Protein AF-A0A3D4PX51-F1 (afdb_monomer)

Sequence (117 aa):
DDFGTGYSSLAYLQRFPIQKLKIDRSFINDIHDDDNDAAIAKSIIGLAHNMQMRVVAEGVENERQAEWLRDKGCDQAQGFLYAKPMTAKQLESHFHNGRFYFDGTIVQLEAHLKLGA

Structure (mmCIF, N/CA/C/O backbone):
data_AF-A0A3D4PX51-F1
#
_entry.id   AF-A0A3D4PX51-F1
#
loop_
_atom_site.group_PDB
_atom_site.id
_atom_site.type_symbol
_atom_site.label_atom_id
_atom_site.label_alt_id
_atom_site.label_comp_id
_atom_site.label_asym_id
_atom_site.label_entity_id
_atom_site.label_seq_id
_atom_site.pdbx_PDB_ins_code
_atom_site.Cartn_x
_atom_site.Cartn_y
_atom_site.Cartn_z
_atom_site.occupancy
_atom_site.B_iso_or_equiv
_atom_site.auth_seq_id
_atom_site.auth_comp_id
_atom_site.auth_asym_id
_atom_site.auth_atom_id
_atom_site.pdbx_PDB_model_num
ATOM 1 N N . ASP A 1 1 ? 0.659 9.346 1.439 1.00 67.56 1 ASP A N 1
ATOM 2 C CA . ASP A 1 1 ? 1.700 8.425 0.969 1.00 67.56 1 ASP A CA 1
ATOM 3 C C . ASP A 1 1 ? 2.275 7.703 2.157 1.00 67.56 1 ASP A C 1
ATOM 5 O O . ASP A 1 1 ? 2.230 8.272 3.246 1.00 67.56 1 ASP A O 1
ATOM 9 N N . ASP A 1 2 ? 2.721 6.472 1.930 1.00 68.62 2 ASP A N 1
ATOM 10 C CA . ASP A 1 2 ? 3.570 5.691 2.836 1.00 68.62 2 ASP A CA 1
ATOM 11 C C . ASP A 1 2 ? 3.035 5.580 4.275 1.00 68.62 2 ASP A C 1
ATOM 13 O O . ASP A 1 2 ? 3.764 5.695 5.261 1.00 68.62 2 ASP A O 1
ATOM 17 N N . PHE A 1 3 ? 1.718 5.390 4.431 1.00 67.94 3 PHE A N 1
ATOM 18 C CA . PHE A 1 3 ? 1.142 5.284 5.768 1.00 67.94 3 PHE A CA 1
ATOM 19 C C . PHE A 1 3 ? 1.603 3.983 6.433 1.00 67.94 3 PHE A C 1
ATOM 21 O O . PHE A 1 3 ? 1.491 2.902 5.857 1.00 67.94 3 PHE A O 1
ATOM 28 N N . GLY A 1 4 ? 2.101 4.102 7.661 1.00 66.81 4 GLY A N 1
ATOM 29 C CA . GLY A 1 4 ? 2.728 3.021 8.417 1.00 66.81 4 GLY A CA 1
ATOM 30 C C . GLY A 1 4 ? 4.254 3.121 8.496 1.00 66.81 4 GLY A C 1
ATOM 31 O O . GLY A 1 4 ? 4.830 2.508 9.389 1.00 66.81 4 GLY A O 1
ATOM 32 N N . THR A 1 5 ? 4.915 3.933 7.660 1.00 67.50 5 THR A N 1
ATOM 33 C CA . THR A 1 5 ? 6.362 4.197 7.762 1.00 67.50 5 THR A CA 1
ATOM 34 C C . THR A 1 5 ? 6.626 5.590 8.356 1.00 67.50 5 THR A C 1
ATOM 36 O O . THR A 1 5 ? 5.830 6.523 8.219 1.00 67.50 5 THR A O 1
ATOM 39 N N . GLY A 1 6 ? 7.717 5.742 9.117 1.00 74.88 6 GLY A N 1
ATOM 40 C CA . GLY A 1 6 ? 8.077 7.019 9.751 1.00 74.88 6 GLY A CA 1
ATOM 41 C C . GLY A 1 6 ? 6.998 7.588 10.691 1.00 74.88 6 GLY A C 1
ATOM 42 O O . GLY A 1 6 ? 6.477 6.890 11.560 1.00 74.88 6 GLY A O 1
ATOM 43 N N . TYR A 1 7 ? 6.679 8.883 10.555 1.00 67.12 7 TYR A N 1
ATOM 44 C CA . TYR A 1 7 ? 5.690 9.559 11.405 1.00 67.12 7 TYR A CA 1
ATOM 45 C C . TYR A 1 7 ? 4.282 9.483 10.802 1.00 67.12 7 TYR A C 1
ATOM 47 O O . TYR A 1 7 ? 3.829 10.382 10.093 1.00 67.12 7 TYR A O 1
ATOM 55 N N . SER A 1 8 ? 3.565 8.410 11.125 1.00 74.12 8 SER A N 1
ATOM 56 C CA . SER A 1 8 ? 2.154 8.249 10.767 1.00 74.12 8 SER A CA 1
ATOM 57 C C . SER A 1 8 ? 1.250 8.846 11.849 1.00 74.12 8 SER A C 1
ATOM 59 O O . SER A 1 8 ? 1.207 8.363 12.977 1.00 74.12 8 SER A O 1
ATOM 61 N N . SER A 1 9 ? 0.519 9.914 11.521 1.00 81.62 9 SER A N 1
ATOM 62 C CA . SER A 1 9 ? -0.341 10.626 12.478 1.00 81.62 9 SER A CA 1
ATOM 63 C C . SER A 1 9 ? -1.821 10.414 12.179 1.00 81.62 9 SER A C 1
ATOM 65 O O . SER A 1 9 ? -2.374 10.985 11.236 1.00 81.62 9 SER A O 1
ATOM 67 N N . LEU A 1 10 ? -2.493 9.661 13.051 1.00 83.31 10 LEU A N 1
ATOM 68 C CA . LEU A 1 10 ? -3.952 9.512 13.028 1.00 83.31 10 LEU A CA 1
ATOM 69 C C . LEU A 1 10 ? -4.671 10.859 13.197 1.00 83.31 10 LEU A C 1
ATOM 71 O O . LEU A 1 10 ? -5.723 11.088 12.603 1.00 83.31 10 LEU A O 1
ATOM 75 N N . ALA A 1 11 ? -4.081 11.784 13.960 1.00 84.25 11 ALA A N 1
ATOM 76 C CA . ALA A 1 11 ? -4.647 13.112 14.169 1.00 84.25 11 ALA A CA 1
ATOM 77 C C . ALA A 1 11 ? -4.716 13.930 12.867 1.00 84.25 11 ALA A C 1
ATOM 79 O O . ALA A 1 11 ? -5.623 14.746 12.707 1.00 84.25 11 ALA A O 1
ATOM 80 N N . TYR A 1 12 ? -3.793 13.713 11.920 1.00 83.19 12 TYR A N 1
ATOM 81 C CA . TYR A 1 12 ? -3.871 14.360 10.608 1.00 83.19 12 TYR A CA 1
ATOM 82 C C . TYR A 1 12 ? -4.926 13.729 9.706 1.00 83.19 12 TYR A C 1
ATOM 84 O O . TYR A 1 12 ? -5.621 14.474 9.015 1.00 83.19 12 TYR A O 1
ATOM 92 N N . LEU A 1 13 ? -5.121 12.408 9.773 1.00 83.69 13 LEU A N 1
ATOM 93 C CA . LEU A 1 13 ? -6.203 11.744 9.039 1.00 83.69 13 LEU A CA 1
ATOM 94 C C . LEU A 1 13 ? -7.587 12.281 9.432 1.00 83.69 13 LEU A C 1
ATOM 96 O O . LEU A 1 13 ? -8.464 12.374 8.586 1.00 83.69 13 LEU A O 1
ATOM 100 N N . GLN A 1 14 ? -7.781 12.673 10.694 1.00 81.25 14 GLN A N 1
ATOM 101 C CA . GLN A 1 14 ? -9.042 13.273 11.150 1.00 81.25 14 GLN A CA 1
ATOM 102 C C . GLN A 1 14 ? -9.232 14.731 10.711 1.00 81.25 14 GLN A C 1
ATOM 104 O O . GLN A 1 14 ? -10.362 15.194 10.582 1.00 81.25 14 GLN A O 1
ATOM 109 N N . ARG A 1 15 ? -8.141 15.488 10.549 1.00 85.44 15 ARG A N 1
ATOM 110 C CA . ARG A 1 15 ? -8.199 16.936 10.282 1.00 85.44 15 ARG A CA 1
ATOM 111 C C . ARG A 1 15 ? -8.319 17.265 8.806 1.00 85.44 15 ARG A C 1
ATOM 113 O O . ARG A 1 15 ? -8.912 18.283 8.460 1.00 85.44 15 ARG A O 1
ATOM 120 N N . PHE A 1 16 ? -7.711 16.452 7.953 1.00 84.31 16 PHE A N 1
ATOM 121 C CA . PHE A 1 16 ? -7.707 16.694 6.522 1.00 84.31 16 PHE A CA 1
ATOM 122 C C . PHE A 1 16 ? -8.787 15.862 5.838 1.00 84.31 16 PHE A C 1
ATOM 124 O O . PHE A 1 16 ? -8.964 14.695 6.184 1.00 84.31 16 PHE A O 1
ATOM 131 N N . PRO A 1 17 ? -9.487 16.421 4.835 1.00 85.88 17 PRO A N 1
ATOM 132 C CA . PRO A 1 17 ? -10.426 15.664 4.025 1.00 85.88 17 PRO A CA 1
ATOM 133 C C . PRO A 1 17 ? -9.626 14.773 3.069 1.00 85.88 17 PRO A C 1
ATOM 135 O O . PRO A 1 17 ? -9.476 15.089 1.893 1.00 85.88 17 PRO A O 1
ATOM 138 N N . ILE A 1 18 ? -9.044 13.694 3.584 1.00 87.50 18 ILE A N 1
ATOM 139 C CA . ILE A 1 18 ? -8.308 12.702 2.804 1.00 87.50 18 ILE A CA 1
ATOM 140 C C . ILE A 1 18 ? -9.307 11.637 2.352 1.00 87.50 18 ILE A C 1
ATOM 142 O O . ILE A 1 18 ? -10.099 11.147 3.147 1.00 87.50 18 ILE A O 1
ATOM 146 N N . GLN A 1 19 ? -9.289 11.277 1.067 1.00 89.62 19 GLN A N 1
ATOM 147 C CA . GLN A 1 19 ? -10.191 10.249 0.521 1.00 89.62 19 GLN A CA 1
ATOM 148 C C . GLN A 1 19 ? -9.524 8.879 0.374 1.00 89.62 19 GLN A C 1
ATOM 150 O O . GLN A 1 19 ? -10.209 7.897 0.072 1.00 89.62 19 GLN A O 1
ATOM 155 N N . LYS A 1 20 ? -8.192 8.818 0.484 1.00 91.50 20 LYS A N 1
ATOM 156 C CA . LYS A 1 20 ? -7.408 7.613 0.217 1.00 91.50 20 LYS A CA 1
ATOM 157 C C . LYS A 1 20 ? -6.237 7.464 1.177 1.00 91.50 20 LYS A C 1
ATOM 159 O O . LYS A 1 20 ? -5.477 8.410 1.371 1.00 91.50 20 LYS A O 1
ATOM 164 N N . LEU A 1 21 ? -6.055 6.251 1.678 1.00 92.94 21 LEU A N 1
ATOM 165 C CA . LEU A 1 21 ? -4.883 5.821 2.425 1.00 92.94 21 LEU A CA 1
ATOM 166 C C . LEU A 1 21 ? -4.063 4.866 1.557 1.00 92.94 21 LEU A C 1
ATOM 168 O O . LEU A 1 21 ? -4.636 4.016 0.881 1.00 92.94 21 LEU A O 1
ATOM 172 N N . LYS A 1 22 ? -2.737 5.005 1.547 1.00 94.00 22 LYS A N 1
ATOM 173 C CA . LYS A 1 22 ? -1.859 4.095 0.803 1.00 94.00 22 LYS A CA 1
ATOM 174 C C . LYS A 1 22 ? -1.016 3.278 1.779 1.00 94.00 22 LYS A C 1
ATOM 176 O O . LYS A 1 22 ? -0.483 3.858 2.725 1.00 94.00 22 LYS A O 1
ATOM 181 N N . ILE A 1 23 ? -0.955 1.965 1.566 1.00 95.00 23 ILE A N 1
ATOM 182 C CA . ILE A 1 23 ? -0.110 1.034 2.321 1.00 95.00 23 ILE A CA 1
ATOM 183 C C . ILE A 1 23 ? 1.253 1.009 1.637 1.00 95.00 23 ILE A C 1
ATOM 185 O O . ILE A 1 23 ? 1.322 0.693 0.447 1.00 95.00 23 ILE A O 1
ATOM 189 N N . ASP A 1 24 ? 2.306 1.338 2.381 1.00 94.50 24 ASP A N 1
ATOM 190 C CA . ASP A 1 24 ? 3.677 1.296 1.870 1.00 94.50 24 ASP A CA 1
ATOM 191 C C . ASP A 1 24 ? 4.056 -0.120 1.411 1.00 94.50 24 ASP A C 1
ATOM 193 O O . ASP A 1 24 ? 3.681 -1.118 2.036 1.00 94.50 24 ASP A O 1
ATOM 197 N N . ARG A 1 25 ? 4.851 -0.196 0.339 1.00 94.75 25 ARG A N 1
ATOM 198 C CA . ARG A 1 25 ? 5.371 -1.452 -0.215 1.00 94.75 25 ARG A CA 1
ATOM 199 C C . ARG A 1 25 ? 6.129 -2.307 0.797 1.00 94.75 25 ARG A C 1
ATOM 201 O O . ARG A 1 25 ? 6.162 -3.522 0.632 1.00 94.75 25 ARG A O 1
ATOM 208 N N . SER A 1 26 ? 6.728 -1.710 1.831 1.00 94.31 26 SER A N 1
ATOM 209 C CA . SER A 1 26 ? 7.447 -2.454 2.865 1.00 94.31 26 SER A CA 1
ATOM 210 C C . SER A 1 26 ? 6.551 -3.485 3.539 1.00 94.31 26 SER A C 1
ATOM 212 O O . SER A 1 26 ? 7.026 -4.568 3.825 1.00 94.31 26 SER A O 1
ATOM 214 N N . PHE A 1 27 ? 5.257 -3.189 3.704 1.00 95.31 27 PHE A N 1
ATOM 215 C CA . PHE A 1 27 ? 4.284 -4.112 4.299 1.00 95.31 27 PHE A CA 1
ATOM 216 C C . PHE A 1 27 ? 3.636 -5.063 3.281 1.00 95.31 27 PHE A C 1
ATOM 218 O O . PHE A 1 27 ? 2.814 -5.900 3.649 1.00 95.31 27 PHE A O 1
ATOM 225 N N . ILE A 1 28 ? 3.939 -4.901 1.989 1.00 96.75 28 ILE A N 1
ATOM 226 C CA . ILE A 1 28 ? 3.389 -5.714 0.896 1.00 96.75 28 ILE A CA 1
ATOM 227 C C . ILE A 1 28 ? 4.393 -6.766 0.421 1.00 96.75 28 ILE A C 1
ATOM 229 O O . ILE A 1 28 ? 3.985 -7.880 0.087 1.00 96.75 28 ILE A O 1
ATOM 233 N N . ASN A 1 29 ? 5.686 -6.429 0.405 1.00 95.00 29 ASN A N 1
ATOM 234 C CA . ASN A 1 29 ? 6.754 -7.292 -0.101 1.00 95.00 29 ASN A CA 1
ATOM 235 C C . ASN A 1 29 ? 6.710 -8.689 0.530 1.00 95.00 29 ASN A C 1
ATOM 237 O O . ASN A 1 29 ? 6.569 -9.672 -0.200 1.00 95.00 29 ASN A O 1
ATOM 241 N N . ASP A 1 30 ? 6.713 -8.747 1.863 1.00 93.88 30 ASP A N 1
ATOM 242 C CA . ASP A 1 30 ? 6.819 -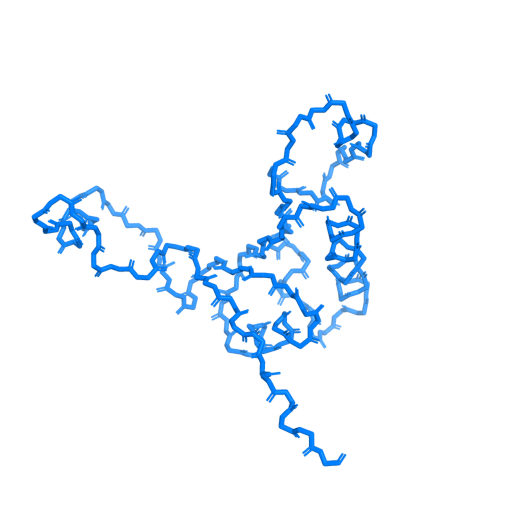9.985 2.641 1.00 93.88 30 ASP A CA 1
ATOM 243 C C . ASP A 1 30 ? 5.485 -10.378 3.311 1.00 93.88 30 ASP A C 1
ATOM 245 O O . ASP A 1 30 ? 5.447 -11.146 4.264 1.00 93.88 30 ASP A O 1
ATOM 249 N N . ILE A 1 31 ? 4.348 -9.912 2.778 1.00 96.75 31 ILE A N 1
ATOM 250 C CA . ILE A 1 31 ? 3.005 -10.065 3.383 1.00 96.75 31 ILE A CA 1
ATOM 251 C C . ILE A 1 31 ? 2.532 -11.519 3.597 1.00 96.75 31 ILE A C 1
ATOM 253 O O . ILE A 1 31 ? 1.542 -11.761 4.291 1.00 96.75 31 ILE A O 1
ATOM 257 N N . HIS A 1 32 ? 3.192 -12.492 2.964 1.00 95.81 32 HIS A N 1
ATOM 258 C CA . HIS A 1 32 ? 2.928 -13.927 3.141 1.00 95.81 32 HIS A CA 1
ATOM 259 C C . HIS A 1 32 ? 3.897 -14.608 4.108 1.00 95.81 32 HIS A C 1
ATOM 261 O O . HIS A 1 32 ? 3.596 -15.708 4.566 1.00 95.81 32 HIS A O 1
ATOM 267 N N . ASP A 1 33 ? 5.037 -13.977 4.377 1.00 95.81 33 ASP A N 1
ATOM 268 C CA . ASP A 1 33 ? 6.178 -14.575 5.068 1.00 95.81 33 ASP A CA 1
ATOM 269 C C . ASP A 1 33 ? 6.480 -13.873 6.412 1.00 95.81 33 ASP A C 1
ATOM 271 O O . ASP A 1 33 ? 7.096 -14.485 7.286 1.00 95.81 33 ASP A O 1
ATOM 275 N N . ASP A 1 34 ? 5.997 -12.639 6.620 1.00 96.62 34 ASP A N 1
ATOM 276 C CA . ASP A 1 34 ? 6.073 -11.890 7.881 1.00 96.62 34 ASP A CA 1
ATOM 277 C C . ASP A 1 34 ? 4.670 -11.565 8.437 1.00 96.62 34 ASP A C 1
ATOM 279 O O . ASP A 1 34 ? 3.897 -10.770 7.889 1.00 96.62 34 ASP A O 1
ATOM 283 N N . ASP A 1 35 ? 4.345 -12.172 9.582 1.00 96.19 35 ASP A N 1
ATOM 284 C CA . ASP A 1 35 ? 3.073 -11.972 10.283 1.00 96.19 35 ASP A CA 1
ATOM 285 C C . ASP A 1 35 ? 2.861 -10.519 10.747 1.00 96.19 35 ASP A C 1
ATOM 287 O O . ASP A 1 35 ? 1.714 -10.067 10.847 1.00 96.19 35 ASP A O 1
ATOM 291 N N . ASN A 1 36 ? 3.931 -9.770 11.037 1.00 95.38 36 ASN A N 1
ATOM 292 C CA . ASN A 1 36 ? 3.828 -8.366 11.431 1.00 95.38 36 ASN A CA 1
ATOM 293 C C . ASN A 1 36 ? 3.424 -7.497 10.244 1.00 95.38 36 ASN A C 1
ATOM 295 O O . ASN A 1 36 ? 2.515 -6.678 10.389 1.00 95.38 36 ASN A O 1
ATOM 299 N N . ASP A 1 37 ? 4.034 -7.699 9.076 1.00 95.38 37 ASP A N 1
ATOM 300 C CA . ASP A 1 37 ? 3.678 -6.960 7.860 1.00 95.38 37 ASP A CA 1
ATOM 301 C C . ASP A 1 37 ? 2.226 -7.238 7.465 1.00 95.38 37 ASP A C 1
ATOM 303 O O . ASP A 1 37 ? 1.440 -6.309 7.246 1.00 95.38 37 ASP A O 1
ATOM 307 N N . ALA A 1 38 ? 1.820 -8.509 7.511 1.00 97.12 38 ALA A N 1
ATOM 308 C CA . ALA A 1 38 ? 0.437 -8.920 7.302 1.00 97.12 38 ALA A CA 1
ATOM 309 C C . ALA A 1 38 ? -0.531 -8.256 8.303 1.00 97.12 38 ALA A C 1
ATOM 311 O O . ALA A 1 38 ? -1.611 -7.779 7.923 1.00 97.12 38 ALA A O 1
ATOM 312 N N . ALA A 1 39 ? -0.167 -8.199 9.588 1.00 96.75 39 ALA A N 1
ATOM 313 C CA . ALA A 1 39 ? -0.979 -7.576 10.630 1.00 96.75 39 ALA A CA 1
ATOM 314 C C . ALA A 1 39 ? -1.089 -6.054 10.455 1.00 96.75 39 ALA A C 1
ATOM 316 O O . ALA A 1 39 ? -2.179 -5.494 10.628 1.00 96.75 39 ALA A O 1
ATOM 317 N N . ILE A 1 40 ? 0.003 -5.384 10.081 1.00 94.56 40 ILE A N 1
ATOM 318 C CA . ILE A 1 40 ? 0.036 -3.943 9.821 1.00 94.56 40 ILE A CA 1
ATOM 319 C C . ILE A 1 40 ? -0.819 -3.616 8.597 1.00 94.56 40 ILE A C 1
ATOM 321 O O . ILE A 1 40 ? -1.741 -2.806 8.710 1.00 94.56 40 ILE A O 1
ATOM 325 N N . ALA A 1 41 ? -0.604 -4.294 7.465 1.00 96.44 41 ALA A N 1
ATOM 326 C CA . ALA A 1 41 ? -1.386 -4.090 6.248 1.00 96.44 41 ALA A CA 1
ATOM 327 C C . ALA A 1 41 ? -2.891 -4.279 6.509 1.00 96.44 41 ALA A C 1
ATOM 329 O O . ALA A 1 41 ? -3.701 -3.411 6.176 1.00 96.44 41 ALA A O 1
ATOM 330 N N . LYS A 1 42 ? -3.274 -5.358 7.207 1.00 97.50 42 LYS A N 1
ATOM 331 C CA . LYS A 1 42 ? -4.668 -5.610 7.607 1.00 97.50 42 LYS A CA 1
ATOM 332 C C . LYS A 1 42 ? -5.234 -4.496 8.495 1.00 97.50 42 LYS A C 1
ATOM 334 O O . LYS A 1 42 ? -6.388 -4.101 8.329 1.00 97.50 42 LYS A O 1
ATOM 339 N N . SER A 1 43 ? -4.440 -3.989 9.436 1.00 95.81 43 SER A N 1
ATOM 340 C CA . SER A 1 43 ? -4.857 -2.910 10.339 1.00 95.81 43 SER A CA 1
ATOM 341 C C . SER A 1 43 ? -5.070 -1.595 9.590 1.00 95.81 43 SER A C 1
ATOM 343 O O . SER A 1 43 ? -6.038 -0.887 9.864 1.00 95.81 43 SER A O 1
ATOM 345 N N . ILE A 1 44 ? -4.214 -1.289 8.610 1.00 95.00 44 ILE A N 1
ATOM 346 C CA . ILE A 1 44 ? -4.338 -0.095 7.766 1.00 95.00 44 ILE A CA 1
ATOM 347 C C . ILE A 1 44 ? -5.601 -0.169 6.898 1.00 95.00 44 ILE A C 1
ATOM 349 O O . ILE A 1 44 ? -6.322 0.825 6.809 1.00 95.00 44 ILE A O 1
ATOM 353 N N . ILE A 1 45 ? -5.916 -1.339 6.324 1.00 96.69 45 ILE A N 1
ATOM 354 C CA . ILE A 1 45 ? -7.171 -1.562 5.581 1.00 96.69 45 ILE A CA 1
ATOM 355 C C . ILE A 1 45 ? -8.379 -1.261 6.481 1.00 96.69 45 ILE A C 1
ATOM 357 O O . ILE A 1 45 ? -9.217 -0.427 6.139 1.00 96.69 45 ILE A O 1
ATOM 361 N N . GLY A 1 46 ? -8.432 -1.872 7.670 1.00 96.12 46 GLY A N 1
ATOM 362 C CA . GLY A 1 46 ? -9.536 -1.659 8.610 1.00 96.12 46 GLY A CA 1
ATOM 363 C C . GLY A 1 46 ? -9.667 -0.203 9.069 1.00 96.12 46 GLY A C 1
ATOM 364 O O . GLY A 1 46 ? -10.775 0.328 9.152 1.00 96.12 46 GLY A O 1
ATOM 365 N N . LEU A 1 47 ? -8.545 0.474 9.330 1.00 93.50 47 LEU A N 1
ATOM 366 C CA . LEU A 1 47 ? -8.528 1.894 9.678 1.00 93.50 47 LEU A CA 1
ATOM 367 C C . LEU A 1 47 ? -9.099 2.762 8.550 1.00 93.50 47 LEU A C 1
ATOM 369 O O . LEU A 1 47 ? -9.941 3.618 8.822 1.00 93.50 47 LEU A O 1
ATOM 373 N N . ALA A 1 48 ? -8.657 2.546 7.306 1.00 93.81 48 ALA A N 1
ATOM 374 C CA . ALA A 1 48 ? -9.121 3.311 6.152 1.00 93.81 48 ALA A CA 1
ATOM 375 C C . ALA A 1 48 ? -10.644 3.223 6.013 1.00 93.81 48 ALA A C 1
ATOM 377 O O . ALA A 1 48 ? -11.319 4.252 5.962 1.00 93.81 48 ALA A O 1
ATOM 378 N N . HIS A 1 49 ? -11.193 2.008 6.059 1.00 95.25 49 HIS A N 1
ATOM 379 C CA . HIS A 1 49 ? -12.632 1.780 5.937 1.00 95.25 49 HIS A CA 1
ATOM 380 C C . HIS A 1 49 ? -13.436 2.369 7.096 1.00 95.25 49 HIS A C 1
ATOM 382 O O . HIS A 1 49 ? -14.463 3.004 6.859 1.00 95.25 49 HIS A O 1
ATOM 388 N N . ASN A 1 50 ? -12.950 2.250 8.336 1.00 94.19 50 ASN A N 1
ATOM 389 C CA . ASN A 1 50 ? -13.592 2.865 9.505 1.00 94.19 50 ASN A CA 1
ATOM 390 C C . ASN A 1 50 ? -13.653 4.396 9.407 1.00 94.19 50 ASN A C 1
ATOM 392 O O . ASN A 1 50 ? -14.563 5.022 9.947 1.00 94.19 50 ASN A O 1
ATOM 396 N N . MET A 1 51 ? -12.696 4.999 8.705 1.00 91.94 51 MET A N 1
ATOM 397 C CA . MET A 1 51 ? -12.647 6.434 8.429 1.00 91.94 51 MET A CA 1
ATOM 398 C C . MET A 1 51 ? -13.297 6.808 7.088 1.00 91.94 51 MET A C 1
ATOM 400 O O . MET A 1 51 ? -13.147 7.942 6.640 1.00 91.94 51 MET A O 1
ATOM 404 N N . GLN A 1 52 ? -14.018 5.879 6.448 1.00 92.50 52 GLN A N 1
ATOM 405 C CA . GLN A 1 52 ? -14.690 6.069 5.155 1.00 92.50 52 GLN A CA 1
ATOM 406 C C . GLN A 1 52 ? -13.736 6.494 4.022 1.00 92.50 52 GLN A C 1
ATOM 408 O O . GLN A 1 52 ? -14.122 7.196 3.085 1.00 92.50 52 GLN A O 1
ATOM 413 N N . MET A 1 53 ? -12.481 6.056 4.098 1.00 93.81 53 MET A N 1
ATOM 414 C CA . MET A 1 53 ? -11.463 6.252 3.072 1.00 93.81 53 MET A CA 1
ATOM 415 C C . MET A 1 53 ? -11.287 4.977 2.251 1.00 93.81 53 MET A C 1
ATOM 417 O O . MET A 1 53 ? -11.462 3.869 2.755 1.00 93.81 53 MET A O 1
ATOM 421 N N . ARG A 1 54 ? -10.868 5.137 0.993 1.00 95.06 54 ARG A N 1
ATOM 422 C CA . ARG A 1 54 ? -10.376 4.010 0.189 1.00 95.06 54 ARG A CA 1
ATOM 423 C C . ARG A 1 54 ? -8.940 3.667 0.566 1.00 95.06 54 ARG A C 1
ATOM 425 O O . ARG A 1 54 ? -8.181 4.559 0.941 1.00 95.06 54 ARG A O 1
ATOM 432 N N . VAL A 1 55 ? -8.540 2.420 0.385 1.00 95.75 55 VAL A N 1
ATOM 433 C CA . VAL A 1 55 ? -7.165 1.959 0.581 1.00 95.75 55 VAL A CA 1
ATOM 434 C C . VAL A 1 55 ? -6.527 1.521 -0.739 1.00 95.75 55 VAL A C 1
ATOM 436 O O . VAL A 1 55 ? -7.158 0.865 -1.565 1.00 95.75 55 VAL A O 1
ATOM 439 N N . VAL A 1 56 ? -5.267 1.905 -0.948 1.00 96.31 56 VAL A N 1
ATOM 440 C CA . VAL A 1 56 ? -4.444 1.472 -2.085 1.00 96.31 56 VAL A CA 1
ATOM 441 C C . VAL A 1 56 ? -3.201 0.769 -1.550 1.00 96.31 56 VAL A C 1
ATOM 443 O O . VAL A 1 56 ? -2.454 1.366 -0.781 1.00 96.31 56 VAL A O 1
ATOM 446 N N . ALA A 1 57 ? -2.950 -0.471 -1.950 1.00 96.81 57 ALA A N 1
ATOM 447 C CA . ALA A 1 57 ? -1.689 -1.147 -1.654 1.00 96.81 57 ALA A CA 1
ATOM 448 C C . ALA A 1 57 ? -0.629 -0.817 -2.710 1.00 96.81 57 ALA A C 1
ATOM 450 O O . ALA A 1 57 ? -0.911 -0.891 -3.907 1.00 96.81 57 ALA A O 1
ATOM 451 N N . GLU A 1 58 ? 0.583 -0.468 -2.285 1.00 95.62 58 GLU A N 1
ATOM 452 C CA . GLU A 1 58 ? 1.704 -0.169 -3.179 1.00 95.62 58 GLU A CA 1
ATOM 453 C C . GLU A 1 58 ? 2.717 -1.310 -3.231 1.00 95.62 58 GLU A C 1
ATOM 455 O O . GLU A 1 58 ? 2.906 -2.027 -2.259 1.00 95.62 58 GLU A O 1
ATOM 460 N N . GLY A 1 59 ? 3.412 -1.460 -4.358 1.00 95.50 59 GLY A N 1
ATOM 461 C CA . GLY A 1 59 ? 4.436 -2.495 -4.512 1.00 95.50 59 GLY A CA 1
ATOM 462 C C . GLY A 1 59 ? 3.876 -3.907 -4.689 1.00 95.50 59 GLY A C 1
ATOM 463 O O . GLY A 1 5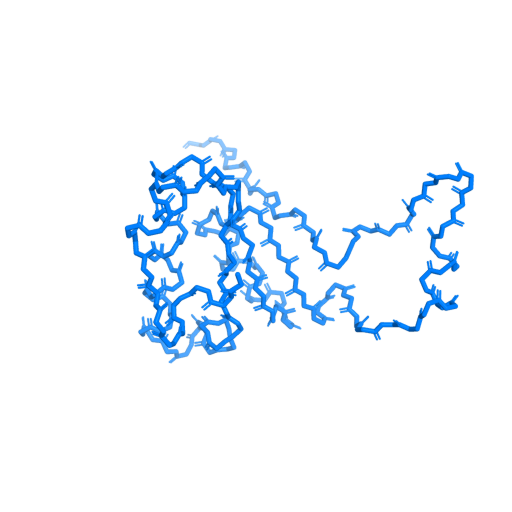9 ? 4.528 -4.866 -4.307 1.00 95.50 59 GLY A O 1
ATOM 464 N N . VAL A 1 60 ? 2.686 -4.059 -5.276 1.00 97.06 60 VAL A N 1
ATOM 465 C CA . VAL A 1 60 ? 2.149 -5.384 -5.628 1.00 97.06 60 VAL A CA 1
ATOM 466 C C . VAL A 1 60 ? 2.878 -5.932 -6.859 1.00 97.06 60 VAL A C 1
ATOM 468 O O . VAL A 1 60 ? 2.739 -5.414 -7.971 1.00 97.06 60 VAL A O 1
ATOM 471 N N . GLU A 1 61 ? 3.669 -6.982 -6.671 1.00 96.88 61 GLU A N 1
ATOM 472 C CA . GLU A 1 61 ? 4.548 -7.553 -7.697 1.00 96.88 61 GLU A CA 1
ATOM 473 C C . GLU A 1 61 ? 4.088 -8.925 -8.201 1.00 96.88 61 GLU A C 1
ATOM 475 O O . GLU A 1 61 ? 4.507 -9.344 -9.280 1.00 96.88 61 GLU A O 1
ATOM 480 N N . ASN A 1 62 ? 3.211 -9.621 -7.469 1.00 96.31 62 ASN A N 1
ATOM 481 C CA . ASN A 1 62 ? 2.716 -10.942 -7.858 1.00 96.31 62 ASN A CA 1
ATOM 482 C C . ASN A 1 62 ? 1.242 -11.186 -7.485 1.00 96.31 62 ASN A C 1
ATOM 484 O O . ASN A 1 62 ? 0.676 -10.524 -6.616 1.00 96.31 62 ASN A O 1
ATOM 488 N N . GLU A 1 63 ? 0.632 -12.178 -8.139 1.00 95.94 63 GLU A N 1
ATOM 489 C CA . GLU A 1 63 ? -0.784 -12.527 -7.950 1.00 95.94 63 GLU A CA 1
ATOM 490 C C . GLU A 1 63 ? -1.109 -12.955 -6.516 1.00 95.94 63 GLU A C 1
ATOM 492 O O . GLU A 1 63 ? -2.157 -12.587 -5.996 1.00 95.94 63 GLU A O 1
ATOM 497 N N . ARG A 1 64 ? -0.196 -13.649 -5.819 1.00 97.06 64 ARG A N 1
ATOM 498 C CA . ARG A 1 64 ? -0.430 -14.062 -4.424 1.00 97.06 64 ARG A CA 1
ATOM 499 C C . ARG A 1 64 ? -0.624 -12.852 -3.509 1.00 97.06 64 ARG A C 1
ATOM 501 O O . ARG A 1 64 ? -1.474 -12.883 -2.622 1.00 97.06 64 ARG A O 1
ATOM 508 N N . GLN A 1 65 ? 0.161 -11.788 -3.686 1.00 97.75 65 GLN A N 1
ATOM 509 C CA . GLN A 1 65 ? -0.024 -10.528 -2.953 1.00 97.75 65 GLN A CA 1
ATOM 510 C C . GLN A 1 65 ? -1.376 -9.890 -3.300 1.00 97.75 65 GLN A C 1
ATOM 512 O O . GLN A 1 65 ? -2.115 -9.496 -2.398 1.00 97.75 65 GLN A O 1
ATOM 517 N N . ALA A 1 66 ? -1.730 -9.828 -4.588 1.00 96.81 66 ALA A N 1
ATOM 518 C CA . ALA A 1 66 ? -2.998 -9.258 -5.043 1.00 96.81 66 ALA A CA 1
ATOM 519 C C . ALA A 1 66 ? -4.221 -10.016 -4.495 1.00 96.81 66 ALA A C 1
ATOM 521 O O . ALA A 1 66 ? -5.173 -9.393 -4.026 1.00 96.81 66 ALA A O 1
ATOM 522 N N . GLU A 1 67 ? -4.187 -11.348 -4.513 1.00 96.81 67 GLU A N 1
ATOM 523 C CA . GLU A 1 67 ? -5.220 -12.220 -3.949 1.00 96.81 67 GLU A CA 1
ATOM 524 C C . GLU A 1 67 ? -5.377 -12.012 -2.447 1.00 96.81 67 GLU A C 1
ATOM 526 O O . GLU A 1 67 ? -6.492 -11.800 -1.975 1.00 96.81 67 GLU A O 1
ATOM 531 N N . TRP A 1 68 ? -4.270 -11.983 -1.700 1.00 97.38 68 TRP A N 1
ATOM 532 C CA . TRP A 1 68 ? -4.314 -11.715 -0.264 1.00 97.38 68 TRP A CA 1
ATOM 533 C C . TRP A 1 68 ? -4.958 -10.358 0.033 1.00 97.38 68 TRP A C 1
ATOM 535 O O . TRP A 1 68 ? -5.837 -10.257 0.889 1.00 97.38 68 TRP A O 1
ATOM 545 N N . LEU A 1 69 ? -4.555 -9.315 -0.699 1.00 97.88 69 LEU A N 1
ATOM 546 C CA . LEU A 1 69 ? -5.079 -7.959 -0.533 1.00 97.88 69 LEU A CA 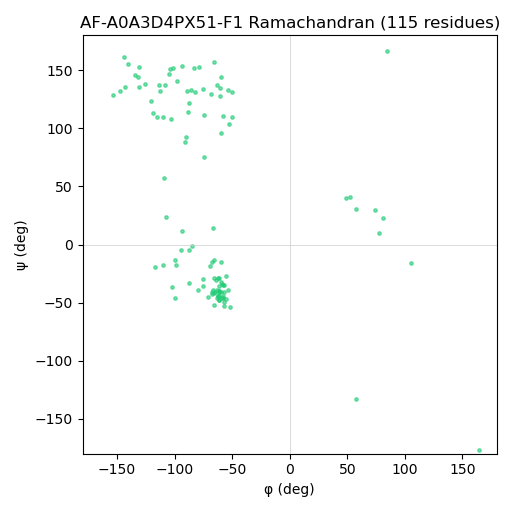1
ATOM 547 C C . LEU A 1 69 ? -6.574 -7.895 -0.835 1.00 97.88 69 LEU A C 1
ATOM 549 O O . LEU A 1 69 ? -7.332 -7.315 -0.056 1.00 97.88 69 LEU A O 1
ATOM 553 N N . ARG A 1 70 ? -7.002 -8.544 -1.919 1.00 96.12 70 ARG A N 1
ATOM 554 C CA . ARG A 1 70 ? -8.410 -8.680 -2.300 1.00 96.12 70 ARG A CA 1
ATOM 555 C C . ARG A 1 70 ? -9.214 -9.383 -1.205 1.00 96.12 70 ARG A C 1
ATOM 557 O O . ARG A 1 70 ? -10.263 -8.887 -0.804 1.00 96.12 70 ARG A O 1
ATOM 564 N N . ASP A 1 71 ? -8.694 -10.477 -0.656 1.00 96.56 71 ASP A N 1
ATOM 565 C CA . ASP A 1 71 ? -9.342 -11.245 0.414 1.00 96.56 71 ASP A CA 1
ATOM 566 C C . ASP A 1 71 ? -9.452 -10.473 1.735 1.00 96.56 71 ASP A C 1
ATOM 568 O O . ASP A 1 71 ? -10.369 -10.715 2.526 1.00 96.56 71 ASP A O 1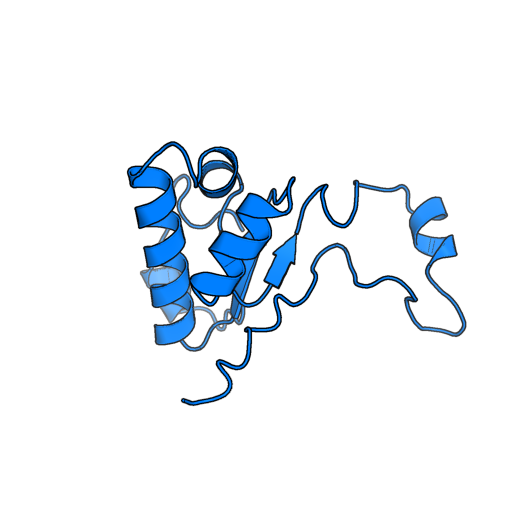
ATOM 572 N N . LYS A 1 72 ? -8.530 -9.539 2.002 1.00 97.19 72 LYS A N 1
ATOM 573 C CA . LYS A 1 72 ? -8.622 -8.625 3.154 1.00 97.19 72 LYS A CA 1
ATOM 574 C C . LYS A 1 72 ? -9.474 -7.388 2.884 1.00 97.19 72 LYS A C 1
ATOM 576 O O . LYS A 1 72 ? -9.667 -6.601 3.807 1.00 97.19 72 LYS A O 1
ATOM 581 N N . GLY A 1 73 ? -10.011 -7.241 1.675 1.00 96.50 73 GLY A N 1
ATOM 582 C CA . GLY A 1 73 ? -10.871 -6.126 1.289 1.00 96.50 73 GLY A CA 1
ATOM 583 C C . GLY A 1 73 ? -10.111 -4.855 0.915 1.00 96.50 73 GLY A C 1
ATOM 584 O O . GLY A 1 73 ? -10.675 -3.774 1.004 1.00 96.50 73 GLY A O 1
ATOM 585 N N . CYS A 1 74 ? -8.840 -4.936 0.522 1.00 97.31 74 CYS A N 1
ATOM 586 C CA . CYS A 1 74 ? -8.150 -3.779 -0.045 1.00 97.31 74 CYS A CA 1
ATOM 587 C C . CYS A 1 74 ? -8.865 -3.318 -1.330 1.00 97.31 74 CYS A C 1
ATOM 589 O O . CYS A 1 74 ? -9.202 -4.158 -2.160 1.00 97.31 74 CYS A O 1
ATOM 591 N N . ASP A 1 75 ? -9.095 -2.011 -1.507 1.00 96.50 75 ASP A N 1
ATOM 592 C CA . ASP A 1 75 ? -9.901 -1.506 -2.631 1.00 96.50 75 ASP A CA 1
ATOM 593 C C . ASP A 1 75 ? -9.108 -1.450 -3.940 1.00 96.50 75 ASP A C 1
ATOM 595 O O . ASP A 1 75 ? -9.638 -1.704 -5.021 1.00 96.50 75 ASP A O 1
ATOM 599 N N . GLN A 1 76 ? -7.836 -1.055 -3.864 1.00 96.19 76 GLN A N 1
ATOM 600 C CA . GLN A 1 76 ? -7.011 -0.820 -5.041 1.00 96.19 76 GLN A CA 1
ATOM 601 C C . GLN A 1 76 ? -5.577 -1.315 -4.847 1.00 96.19 76 GLN A C 1
ATOM 603 O O . GLN A 1 76 ? -5.064 -1.343 -3.730 1.00 96.19 76 GLN A O 1
ATOM 608 N N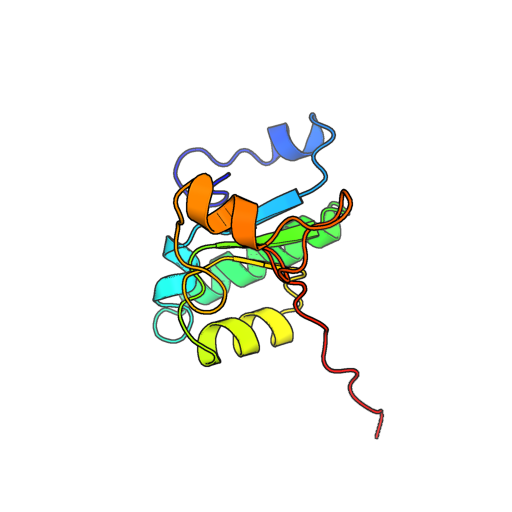 . ALA A 1 77 ? -4.890 -1.619 -5.945 1.00 95.56 77 ALA A N 1
ATOM 609 C CA . ALA A 1 77 ? -3.491 -2.031 -5.919 1.00 95.56 77 ALA A CA 1
ATOM 610 C C . ALA A 1 77 ? -2.658 -1.329 -6.986 1.00 95.56 77 ALA A C 1
ATOM 612 O O . ALA A 1 77 ? -3.128 -1.090 -8.095 1.00 95.56 77 ALA A O 1
ATOM 613 N N . GLN A 1 78 ? -1.402 -1.051 -6.651 1.00 94.81 78 GLN A N 1
ATOM 614 C CA . GLN A 1 78 ? -0.380 -0.529 -7.544 1.00 94.81 78 GLN A CA 1
ATOM 615 C C . GLN A 1 78 ? 0.897 -1.347 -7.418 1.00 94.81 78 GLN A C 1
ATOM 617 O O . GLN A 1 78 ? 1.380 -1.594 -6.318 1.00 94.81 78 GLN A O 1
ATOM 622 N N . GLY A 1 79 ? 1.505 -1.693 -8.549 1.00 94.31 79 GLY A N 1
ATOM 623 C CA . GLY A 1 79 ? 2.825 -2.312 -8.567 1.00 94.31 79 GLY A CA 1
ATOM 624 C C . GLY A 1 79 ? 3.157 -2.967 -9.901 1.00 94.31 79 GLY A C 1
ATOM 625 O O . GLY A 1 79 ? 2.398 -2.867 -10.869 1.00 94.31 79 GLY A O 1
ATOM 626 N N . PHE A 1 80 ? 4.322 -3.614 -9.953 1.00 94.38 80 PHE A N 1
ATOM 627 C CA . PHE A 1 80 ? 4.881 -4.168 -11.187 1.00 94.38 80 PHE A CA 1
ATOM 628 C C . PHE A 1 80 ? 4.081 -5.337 -11.759 1.00 94.38 80 PHE A C 1
ATOM 630 O O . PHE A 1 80 ? 4.268 -5.636 -12.938 1.00 94.38 80 PHE A O 1
ATOM 637 N N . LEU A 1 81 ? 3.181 -5.941 -10.974 1.00 93.44 81 LEU A N 1
ATOM 638 C CA . LEU A 1 81 ? 2.201 -6.898 -11.483 1.00 93.44 81 LEU A CA 1
ATOM 639 C C . LEU A 1 81 ? 1.342 -6.281 -12.599 1.00 93.44 81 LEU A C 1
ATOM 641 O O . LEU A 1 81 ? 1.076 -6.931 -13.604 1.00 93.44 81 LEU A O 1
ATOM 645 N N . TYR A 1 82 ? 0.944 -5.017 -12.437 1.00 90.31 82 TYR A N 1
ATOM 646 C CA . TYR A 1 82 ? 0.037 -4.328 -13.359 1.00 90.31 82 TYR A CA 1
ATOM 647 C C . TYR A 1 82 ? 0.786 -3.430 -14.340 1.00 90.31 82 TYR A C 1
ATOM 649 O O . TYR A 1 82 ? 0.510 -3.415 -15.538 1.00 90.31 82 TYR A O 1
ATOM 657 N N . ALA A 1 83 ? 1.736 -2.648 -13.826 1.00 88.50 83 ALA A N 1
ATOM 658 C CA . ALA A 1 83 ? 2.378 -1.586 -14.580 1.00 88.50 83 ALA A CA 1
ATOM 659 C C . ALA A 1 83 ? 3.780 -1.304 -14.043 1.00 88.50 83 ALA A C 1
ATOM 661 O O . ALA A 1 83 ? 3.961 -1.007 -12.861 1.00 88.50 83 ALA A O 1
ATOM 662 N N . LYS A 1 84 ? 4.779 -1.292 -14.926 1.00 89.12 84 LYS A N 1
ATOM 663 C CA . LYS A 1 84 ? 6.081 -0.702 -14.593 1.00 89.12 84 LYS A CA 1
ATOM 664 C C . LYS A 1 84 ? 6.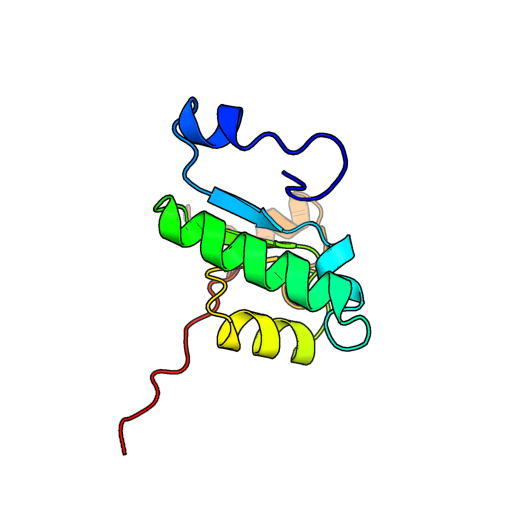047 0.816 -14.811 1.00 89.12 84 LYS A C 1
ATOM 666 O O . LYS A 1 84 ? 5.306 1.279 -15.683 1.00 89.12 84 LYS A O 1
ATOM 671 N N . PRO A 1 85 ? 6.863 1.596 -14.072 1.00 88.38 85 PRO A N 1
ATOM 672 C CA . PRO A 1 85 ? 7.111 2.993 -14.387 1.00 88.38 85 PRO A CA 1
ATOM 673 C C . PRO A 1 85 ? 7.483 3.132 -15.859 1.00 88.38 85 PRO A C 1
ATOM 675 O O . PRO A 1 85 ? 8.321 2.391 -16.375 1.00 88.38 85 PRO A O 1
ATOM 678 N N . MET A 1 86 ? 6.831 4.068 -16.531 1.00 87.69 86 MET A N 1
ATOM 679 C CA . MET A 1 86 ? 6.956 4.251 -17.967 1.00 87.69 86 MET A CA 1
ATOM 680 C C . MET A 1 86 ? 7.223 5.716 -18.284 1.00 87.69 86 MET A C 1
ATOM 682 O O . MET A 1 86 ? 6.860 6.618 -17.529 1.00 87.69 86 MET A O 1
ATOM 686 N N . THR A 1 87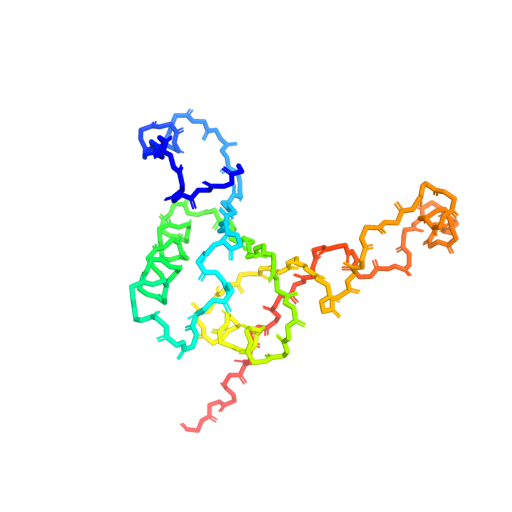 ? 7.884 5.954 -19.409 1.00 92.19 87 THR A N 1
ATOM 687 C CA . THR A 1 87 ? 8.115 7.306 -19.922 1.00 92.19 87 THR A CA 1
ATOM 688 C C . THR A 1 87 ? 6.796 7.962 -20.324 1.00 92.19 87 THR A C 1
ATOM 690 O O . THR A 1 87 ? 5.837 7.276 -20.680 1.00 92.19 87 THR A O 1
ATOM 693 N N . ALA A 1 88 ? 6.764 9.297 -20.365 1.00 90.25 88 ALA A N 1
ATOM 694 C CA . ALA A 1 88 ? 5.604 10.034 -20.871 1.00 90.25 88 ALA A CA 1
ATOM 695 C C . ALA A 1 88 ? 5.191 9.565 -22.279 1.00 90.25 88 ALA A C 1
ATOM 697 O O . ALA A 1 88 ? 4.013 9.357 -22.535 1.00 90.25 88 ALA A O 1
ATOM 698 N N . LYS A 1 89 ? 6.163 9.279 -23.155 1.00 90.94 89 LYS A N 1
ATOM 699 C CA . LYS A 1 89 ? 5.914 8.764 -24.510 1.00 90.94 89 LYS A CA 1
ATOM 700 C C . LYS A 1 89 ? 5.243 7.385 -24.518 1.00 90.94 89 LYS A C 1
ATOM 702 O O . LYS A 1 89 ? 4.396 7.113 -25.361 1.00 90.94 89 LYS A O 1
ATOM 707 N N . GLN A 1 90 ? 5.632 6.498 -23.602 1.00 88.12 90 GLN A N 1
ATOM 708 C CA . GLN A 1 90 ? 4.962 5.204 -23.443 1.00 88.12 90 GLN A CA 1
ATOM 709 C C . GLN A 1 90 ? 3.541 5.403 -22.909 1.00 88.12 90 GLN A C 1
ATOM 711 O O . GLN A 1 90 ? 2.610 4.814 -23.447 1.00 88.12 90 GLN A O 1
ATOM 716 N N . LEU A 1 91 ? 3.357 6.297 -21.933 1.00 86.94 91 LEU A N 1
ATOM 717 C CA . LEU A 1 91 ? 2.037 6.627 -21.398 1.00 86.94 91 LEU A CA 1
ATOM 718 C C . LEU A 1 91 ? 1.102 7.215 -22.471 1.00 86.94 91 LEU A C 1
ATOM 720 O O . LEU A 1 91 ? -0.067 6.848 -22.527 1.00 86.94 91 LEU A O 1
ATOM 724 N N . GLU A 1 92 ? 1.612 8.077 -23.354 1.00 89.19 92 GLU A N 1
ATOM 725 C CA . GLU A 1 92 ? 0.858 8.658 -24.475 1.00 89.19 92 GLU A CA 1
ATOM 726 C C . GLU A 1 92 ? 0.281 7.595 -25.411 1.00 89.19 92 GLU A C 1
ATOM 728 O O . GLU A 1 92 ? -0.836 7.760 -25.893 1.00 89.19 92 GLU A O 1
ATOM 733 N N . SER A 1 93 ? 0.982 6.475 -25.624 1.00 87.62 93 SER A N 1
ATOM 734 C CA . SER A 1 93 ? 0.450 5.371 -26.438 1.00 87.62 93 SER A CA 1
ATOM 735 C C . SER A 1 93 ? -0.772 4.684 -25.828 1.00 87.62 93 SER A C 1
ATOM 737 O O . SER A 1 93 ? -1.469 3.964 -26.531 1.00 87.62 93 SER A O 1
ATOM 739 N N . HIS A 1 94 ? -1.064 4.933 -24.550 1.00 84.31 94 HIS A N 1
ATOM 740 C CA . HIS A 1 94 ? -2.285 4.483 -23.890 1.00 84.31 94 HIS A CA 1
ATOM 741 C C . HIS A 1 94 ? -3.393 5.546 -23.901 1.00 84.31 94 HIS A C 1
ATOM 743 O O . HIS A 1 94 ? -4.499 5.266 -23.443 1.00 84.31 94 HIS A O 1
ATOM 749 N N . PHE A 1 95 ? -3.139 6.760 -24.399 1.00 84.50 95 PHE A N 1
ATOM 750 C CA . PHE A 1 95 ? -4.105 7.855 -24.421 1.00 84.50 95 PHE A CA 1
ATOM 751 C C . PHE A 1 95 ? -4.693 8.043 -25.823 1.00 84.50 95 PHE A C 1
ATOM 753 O O . PHE A 1 95 ? -4.044 8.560 -26.730 1.00 84.50 95 PHE A O 1
ATOM 760 N N . HIS A 1 96 ? -5.959 7.670 -26.003 1.00 83.50 96 HIS A N 1
ATOM 761 C CA . HIS A 1 96 ? -6.669 7.832 -27.271 1.00 83.50 96 HIS A CA 1
ATOM 762 C C . HIS A 1 96 ? -7.974 8.609 -27.067 1.00 83.50 96 HIS A C 1
ATOM 764 O O . HIS A 1 96 ? -8.710 8.384 -26.112 1.00 83.50 96 HIS A O 1
ATOM 770 N N . ASN A 1 97 ? -8.301 9.534 -27.973 1.00 85.81 97 ASN A N 1
ATOM 771 C CA . ASN A 1 97 ? -9.575 10.274 -27.962 1.00 85.81 97 ASN A CA 1
ATOM 772 C C . ASN A 1 97 ? -9.952 10.882 -26.589 1.00 85.81 97 ASN A C 1
ATOM 774 O O . ASN A 1 97 ? -11.110 10.824 -26.173 1.00 85.81 97 ASN A O 1
ATOM 778 N N . GLY A 1 98 ? -8.975 11.433 -25.860 1.00 83.06 98 GLY A N 1
ATOM 779 C CA . GLY A 1 98 ? -9.207 12.051 -24.549 1.00 83.06 98 GLY A CA 1
ATOM 780 C C . GLY A 1 98 ? -9.373 11.066 -23.384 1.00 83.06 98 GLY A C 1
ATOM 781 O O . GLY A 1 98 ? -9.774 11.481 -22.298 1.00 83.06 98 GLY A O 1
ATOM 782 N N . ARG A 1 99 ? -9.109 9.770 -23.590 1.00 77.12 99 ARG A N 1
ATOM 783 C CA . ARG A 1 99 ? -9.260 8.710 -22.584 1.00 77.12 99 ARG A CA 1
ATOM 784 C C . ARG A 1 99 ? -8.017 7.829 -22.518 1.00 77.12 99 ARG A C 1
ATOM 786 O O . ARG A 1 99 ? -7.404 7.537 -23.540 1.00 77.12 99 ARG A O 1
ATOM 793 N N . PHE A 1 100 ? -7.680 7.373 -21.316 1.00 76.56 100 PHE A N 1
ATOM 794 C CA . PHE A 1 100 ? -6.681 6.324 -21.125 1.00 76.56 100 PHE A CA 1
ATOM 795 C C . PHE A 1 100 ? -7.321 4.945 -21.347 1.00 76.56 100 PHE A C 1
ATOM 797 O O . PHE A 1 100 ? -8.378 4.663 -20.789 1.00 76.56 100 PHE A O 1
ATOM 804 N N . TYR A 1 101 ? -6.674 4.101 -22.149 1.00 70.88 101 TYR A N 1
ATOM 805 C CA . TYR A 1 101 ? -7.008 2.692 -22.396 1.00 70.88 101 TYR A CA 1
ATOM 806 C C . TYR A 1 101 ? -5.956 1.806 -21.734 1.00 70.88 101 TYR A C 1
ATOM 808 O O . TYR A 1 101 ? -5.233 1.037 -22.366 1.00 70.88 101 TYR A O 1
ATOM 816 N N . PHE A 1 102 ? -5.821 2.013 -20.436 1.00 68.06 102 PHE A N 1
ATOM 817 C CA . PHE A 1 102 ? -4.926 1.299 -19.551 1.00 68.06 102 PHE A CA 1
ATOM 818 C C . PHE A 1 102 ? -5.649 1.245 -18.212 1.00 68.06 102 PHE A C 1
ATOM 820 O O . PHE A 1 102 ? -6.123 2.293 -17.769 1.00 68.06 102 PHE A O 1
ATOM 827 N N . ASP A 1 103 ? -5.717 0.083 -17.559 1.00 58.09 103 ASP A N 1
ATOM 828 C CA . ASP A 1 103 ? -6.390 -0.074 -16.252 1.00 58.09 103 ASP A CA 1
ATOM 829 C C . ASP A 1 103 ? -5.692 0.686 -15.101 1.00 58.09 103 ASP A C 1
ATOM 831 O O . ASP A 1 103 ? -6.016 0.528 -13.927 1.00 58.09 103 ASP A O 1
ATOM 835 N N . GLY A 1 104 ? -4.776 1.595 -15.446 1.00 61.66 104 GLY A N 1
ATOM 836 C CA . GLY A 1 104 ? -4.050 2.464 -14.543 1.00 61.66 104 GLY A CA 1
ATOM 837 C C . GLY A 1 104 ? -2.826 1.775 -13.955 1.00 61.66 104 GLY A C 1
ATOM 838 O O . GLY A 1 104 ? -2.653 0.564 -14.011 1.00 61.66 104 GLY A O 1
ATOM 839 N N . THR A 1 105 ? -1.949 2.570 -13.347 1.00 67.62 105 THR A N 1
ATOM 840 C CA . THR A 1 105 ? -0.974 2.030 -12.388 1.00 67.62 105 THR A CA 1
ATOM 841 C C . THR A 1 105 ? -1.658 1.562 -11.107 1.00 67.62 105 THR A C 1
ATOM 843 O O . THR A 1 105 ? -1.058 0.804 -10.357 1.00 67.62 105 THR A O 1
ATOM 846 N N . ILE A 1 106 ? -2.886 2.030 -10.861 1.00 78.50 106 ILE A N 1
ATOM 847 C CA . ILE A 1 106 ? -3.731 1.651 -9.737 1.00 78.50 106 ILE A CA 1
ATOM 848 C C . ILE A 1 106 ? -4.966 0.941 -10.292 1.00 78.50 106 ILE A C 1
ATOM 850 O O . ILE A 1 106 ? -5.844 1.601 -10.850 1.00 78.50 106 ILE A O 1
ATOM 854 N N . VAL A 1 107 ? -5.061 -0.365 -10.075 1.00 86.12 107 VAL A N 1
ATOM 855 C CA . VAL A 1 107 ? -6.218 -1.178 -10.471 1.00 86.12 107 VAL A CA 1
ATOM 856 C C . VAL A 1 107 ? -7.213 -1.306 -9.318 1.00 86.12 107 VAL A C 1
ATOM 858 O O . VAL A 1 107 ? -6.823 -1.207 -8.152 1.00 86.12 107 VAL A O 1
ATOM 861 N N . GLN A 1 108 ? -8.497 -1.524 -9.615 1.00 88.94 108 GLN A N 1
ATOM 862 C CA . GLN A 1 108 ? -9.465 -1.942 -8.592 1.00 88.94 108 GLN A CA 1
ATOM 863 C C . GLN A 1 108 ? -9.245 -3.419 -8.267 1.00 88.94 108 GLN A C 1
ATOM 865 O O . GLN A 1 108 ? -9.136 -4.247 -9.171 1.00 88.94 108 GLN A O 1
ATOM 870 N N . LEU A 1 109 ? -9.219 -3.756 -6.984 1.00 86.25 109 LEU A N 1
ATOM 871 C CA . LEU A 1 109 ? -9.313 -5.138 -6.544 1.00 86.25 109 LEU A CA 1
ATOM 872 C C . LEU A 1 109 ? -10.797 -5.444 -6.343 1.00 86.25 109 LEU A C 1
ATOM 874 O O . LEU A 1 109 ? -11.367 -5.169 -5.291 1.00 86.25 109 LEU A O 1
ATOM 878 N N . GLU A 1 110 ? -11.454 -5.970 -7.377 1.00 78.25 110 GLU A N 1
ATOM 879 C CA . GLU A 1 110 ? -12.836 -6.428 -7.230 1.00 78.25 110 GLU A CA 1
ATOM 880 C C . GLU A 1 110 ? -12.890 -7.535 -6.175 1.00 78.25 110 GLU A C 1
ATOM 882 O O . GLU A 1 110 ? -12.140 -8.510 -6.245 1.00 78.25 110 GLU A O 1
ATOM 887 N N . ALA A 1 111 ? -13.766 -7.391 -5.180 1.00 58.59 111 ALA A N 1
ATOM 888 C CA . ALA A 1 111 ? -14.014 -8.467 -4.236 1.00 58.59 111 ALA A CA 1
ATOM 889 C C . ALA A 1 111 ? -14.598 -9.666 -4.994 1.00 58.59 111 ALA A C 1
ATOM 891 O O . ALA A 1 111 ? -15.514 -9.503 -5.805 1.00 58.59 111 ALA A O 1
ATOM 892 N N . HIS A 1 112 ? -14.143 -10.882 -4.680 1.00 49.28 112 HIS A N 1
ATOM 893 C CA . HIS A 1 112 ? -14.955 -12.049 -4.995 1.00 49.28 112 HIS A CA 1
ATOM 894 C C . HIS A 1 112 ? -16.291 -11.852 -4.278 1.00 49.28 112 HIS A C 1
ATOM 896 O O . HIS A 1 112 ? -16.357 -11.913 -3.047 1.00 49.28 112 HIS A O 1
ATOM 902 N N . LEU A 1 113 ? -17.362 -11.614 -5.039 1.00 41.75 113 LEU A N 1
ATOM 903 C CA . LEU A 1 113 ? -18.704 -11.909 -4.566 1.00 41.75 113 LEU A CA 1
ATOM 904 C C . LEU A 1 113 ? -18.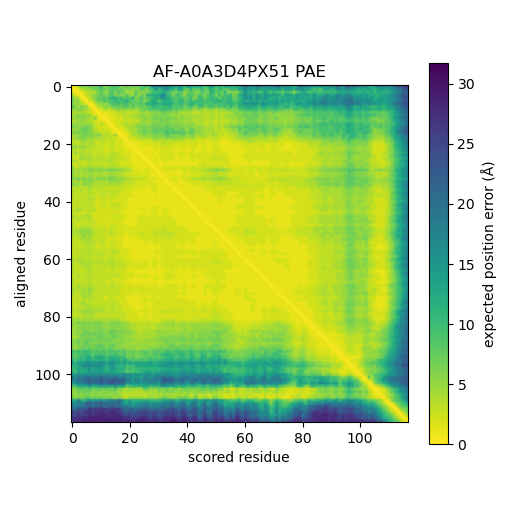643 -13.370 -4.127 1.00 41.75 113 LEU A C 1
ATOM 906 O O . LEU A 1 113 ? -18.593 -14.268 -4.967 1.00 41.75 113 LEU A O 1
ATOM 910 N N . LYS A 1 114 ? -18.581 -13.618 -2.815 1.00 42.41 114 LYS A N 1
ATOM 911 C CA . LYS A 1 114 ? -18.909 -14.935 -2.286 1.00 42.41 114 LYS A CA 1
ATOM 912 C C . LYS A 1 114 ? -20.352 -15.160 -2.708 1.00 42.41 114 LYS A C 1
ATOM 914 O O . LYS A 1 114 ? -21.268 -14.635 -2.082 1.00 42.41 114 LYS A O 1
ATOM 919 N N . LEU A 1 115 ? -20.534 -15.854 -3.831 1.00 36.06 115 LEU A N 1
ATOM 920 C CA . LEU A 1 115 ? -21.797 -16.469 -4.188 1.00 36.06 115 LEU A CA 1
ATOM 921 C C . LEU A 1 115 ? -22.205 -17.257 -2.949 1.00 36.06 115 LEU A C 1
ATOM 923 O O . LEU A 1 115 ? -21.500 -18.179 -2.541 1.00 36.06 115 LEU A O 1
ATOM 927 N N . GLY A 1 116 ? -23.251 -16.771 -2.285 1.00 39.75 116 GLY A N 1
ATOM 928 C CA . GLY A 1 116 ? -23.763 -17.380 -1.074 1.00 39.75 116 GLY A CA 1
ATOM 929 C C . GLY A 1 116 ? -24.043 -18.858 -1.320 1.00 39.75 116 GLY A C 1
ATOM 930 O O . GLY A 1 116 ? -24.651 -19.219 -2.328 1.00 39.75 116 GLY A O 1
ATOM 931 N N . ALA A 1 117 ? -23.581 -19.677 -0.384 1.00 34.41 117 ALA A N 1
ATOM 932 C CA . ALA A 1 117 ? -24.072 -21.018 -0.125 1.00 34.41 117 ALA A CA 1
ATOM 933 C C . ALA A 1 117 ? -24.452 -21.069 1.355 1.00 34.41 117 ALA A C 1
ATOM 935 O O . ALA A 1 117 ? -23.661 -20.534 2.170 1.00 34.41 117 ALA A O 1
#

Mean predicted aligned error: 6.19 Å

pLDDT: mean 86.32, std 14.36, range [34.41, 97.88]

Radius of gyration: 15.5 Å; Cα contacts (8 Å, |Δi|>4): 169; chains: 1; bounding box: 32×38×42 Å

Nearest PDB structures (foldseek):
  8arv-assembly1_B  TM=9.416E-01  e=6.108E-09  Pseudomonas aeruginosa PAO1
  6hq4-assembly1_B  TM=9.552E-01  e=1.112E-07  Bdellovibrio bacteriovorus HD100
  6hq5-assembly1_B  TM=9.555E-01  e=1.637E-07  Bdellovibrio bacteriovorus HD100
  6hq7-assembly1_A  TM=9.471E-01  e=2.259E-07  Bdellovibrio bacteriovorus HD100
  6hq4-assembly1_A  TM=9.521E-01  e=3.327E-07  Bdellovibrio bacteriovorus HD100

Secondary structure (DSSP, 8-state):
--BTSSS--HHHHHHS---EEEE-THHHHTTTT-HHHHHHHHHHHHHHHHTT-EEEEE---SHHHHHHHHHTT--EEESTTT-----HHHHHTTEETTEE-S--SEEE---------
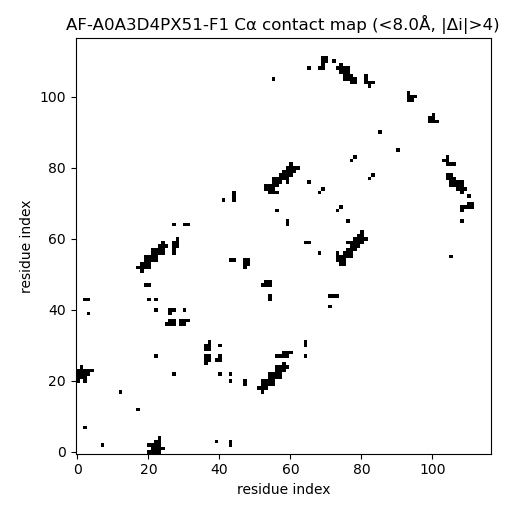
Foldseek 3Di:
DQAPPDDHDPVVLVVDPAQEDEHDLVLLVCCPPDPVSVVSLLVSCVVCVVSNHAYEYEAPCDPVSLVSCLVSPHFKYAHPNFDDDDDPVVQVVQDDPNDGVGCDSIHTSDHPPPPDD

Solvent-accessible surface area (backbone atoms only — not comparable to full-atom values): 6746 Å² total; per-residue (Å²): 119,46,48,80,50,89,91,64,56,69,71,54,62,74,71,45,96,65,64,66,43,34,40,34,33,81,35,40,70,44,39,90,81,34,72,65,30,35,49,49,48,53,49,51,43,54,51,23,52,77,69,74,20,44,32,32,41,32,51,36,61,45,68,69,54,50,52,53,39,26,76,71,63,34,46,24,40,22,22,62,60,76,36,68,94,68,54,70,74,61,53,49,77,33,51,52,97,95,39,71,74,60,75,53,59,56,32,77,37,73,64,80,77,73,76,84,127